Protein AF-A0A356I8X3-F1 (afdb_monomer)

Sequence (61 aa):
QESRDLVVHNLTHYITPYNIFEGSYRLFQTVEYWPEGTTFVSVVDPGVGSKRKSVVALTNK

Radius of gyration: 13.22 Å; Cα contacts (8 Å, |Δi|>4): 18; chains: 1; bounding box: 32×28×28 Å

Secondary structure (DSSP, 8-state):
---TT-------S-PPTT-HHHHHHHHHHHHTTSPTTPPP-----TTTTSSPPP---PPP-

pLDDT: mean 95.39, std 4.76, range [69.38, 98.44]

Structure (mmCIF, N/CA/C/O backbone):
data_AF-A0A356I8X3-F1
#
_entry.id   AF-A0A356I8X3-F1
#
loop_
_atom_site.group_PDB
_atom_site.id
_atom_site.type_symbol
_atom_site.label_atom_id
_atom_site.label_alt_id
_atom_site.label_comp_id
_atom_site.label_asym_id
_atom_site.label_entity_id
_atom_site.label_seq_id
_atom_site.pdbx_PDB_ins_code
_atom_site.Cartn_x
_atom_site.Cartn_y
_atom_site.Cartn_z
_atom_site.occupancy
_atom_site.B_iso_or_equiv
_atom_site.auth_seq_id
_atom_site.auth_comp_id
_atom_site.auth_asym_id
_atom_site.auth_atom_id
_atom_site.pdbx_PDB_model_num
ATOM 1 N N . GLN A 1 1 ? 3.125 -18.725 9.847 1.00 76.38 1 GLN A N 1
ATOM 2 C CA . GLN A 1 1 ? 1.709 -18.876 9.481 1.00 76.38 1 GLN A CA 1
ATOM 3 C C . GLN A 1 1 ? 0.935 -17.849 10.278 1.00 76.38 1 GLN A C 1
ATOM 5 O O . GLN A 1 1 ? 1.078 -17.809 11.495 1.00 76.38 1 GLN A O 1
ATOM 10 N N . GLU A 1 2 ? 0.207 -16.995 9.585 1.00 85.69 2 GLU A N 1
ATOM 11 C CA . GLU A 1 2 ? -0.794 -16.082 10.131 1.00 85.69 2 GLU A CA 1
ATOM 12 C C . GLU A 1 2 ? -1.912 -16.816 10.890 1.00 85.69 2 GLU A C 1
ATOM 14 O O . GLU A 1 2 ? -2.1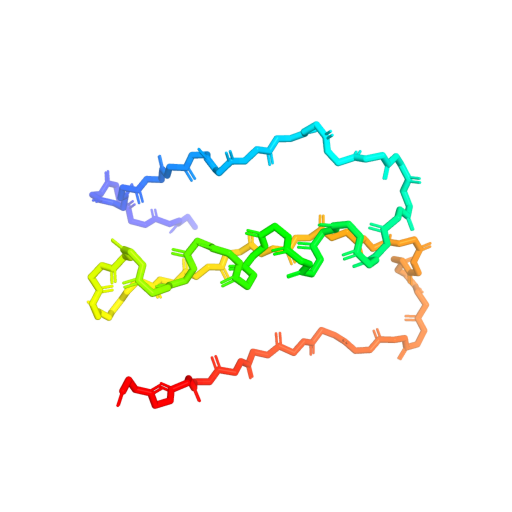07 -18.028 10.748 1.00 85.69 2 GLU A O 1
ATOM 19 N N . SER A 1 3 ? -2.615 -16.068 11.742 1.00 93.12 3 SER A N 1
ATOM 20 C CA . SER A 1 3 ? -3.710 -16.602 12.549 1.00 93.12 3 SER A CA 1
ATOM 21 C C . SER A 1 3 ? -4.901 -17.006 11.677 1.00 93.12 3 SER A C 1
ATOM 23 O O . SER A 1 3 ? -5.208 -16.346 10.687 1.00 93.12 3 SER A O 1
ATOM 25 N N . ARG A 1 4 ? -5.592 -18.092 12.043 1.00 92.38 4 ARG A N 1
ATOM 26 C CA . ARG A 1 4 ? -6.703 -18.656 11.247 1.00 92.38 4 ARG A CA 1
ATOM 27 C C . ARG A 1 4 ? -7.973 -17.805 11.264 1.00 92.38 4 ARG A C 1
ATOM 29 O O . ARG A 1 4 ? -8.834 -17.994 10.414 1.00 92.38 4 ARG A O 1
ATOM 36 N N . ASP A 1 5 ? -8.095 -16.917 12.238 1.00 95.06 5 ASP A N 1
ATOM 37 C CA . ASP A 1 5 ? -9.188 -15.960 12.399 1.00 95.06 5 ASP A CA 1
ATOM 38 C C . ASP A 1 5 ? -8.896 -14.604 11.735 1.00 95.06 5 ASP A C 1
ATOM 40 O O . ASP A 1 5 ? -9.740 -13.710 11.778 1.00 95.06 5 ASP A O 1
ATOM 44 N N . LEU A 1 6 ? -7.727 -14.440 11.099 1.00 94.50 6 LEU A N 1
ATOM 45 C CA . LEU A 1 6 ? -7.384 -13.208 10.402 1.00 94.50 6 LEU A CA 1
ATOM 46 C C . LEU A 1 6 ? -8.286 -13.023 9.178 1.00 94.50 6 LEU A C 1
ATOM 48 O O . LEU A 1 6 ? -8.225 -13.785 8.212 1.00 94.50 6 LEU A O 1
ATOM 52 N N . VAL A 1 7 ? -9.090 -11.964 9.200 1.00 94.44 7 VAL A N 1
ATOM 53 C CA . VAL A 1 7 ? -9.939 -11.597 8.067 1.00 94.44 7 VAL A CA 1
ATOM 54 C C . VAL A 1 7 ? -9.124 -10.781 7.065 1.00 94.44 7 VAL A C 1
ATOM 56 O O . VAL A 1 7 ? -8.554 -9.746 7.408 1.00 94.44 7 VAL A O 1
ATOM 59 N N . VAL A 1 8 ? -9.079 -11.242 5.814 1.00 95.31 8 VAL A N 1
ATOM 60 C CA . VAL A 1 8 ? -8.363 -10.574 4.720 1.00 95.31 8 VAL A CA 1
ATOM 61 C C . VAL A 1 8 ? -9.362 -10.103 3.673 1.00 95.31 8 VAL A C 1
ATOM 63 O O . VAL A 1 8 ? -10.139 -10.891 3.134 1.00 95.31 8 VAL A O 1
ATOM 66 N N . HIS A 1 9 ? -9.311 -8.812 3.357 1.00 95.94 9 HIS A N 1
ATOM 67 C CA . HIS A 1 9 ? -10.143 -8.192 2.334 1.00 95.94 9 HIS A CA 1
ATOM 68 C C . HIS A 1 9 ? -9.278 -7.612 1.218 1.00 95.94 9 HIS A C 1
ATOM 70 O O . HIS A 1 9 ? -8.231 -7.018 1.467 1.00 95.94 9 HIS A O 1
ATOM 76 N N . ASN A 1 10 ? -9.743 -7.747 -0.023 1.00 96.56 10 ASN A N 1
ATOM 77 C CA . ASN A 1 10 ? -9.097 -7.125 -1.171 1.00 96.56 10 ASN A CA 1
ATOM 78 C C . ASN A 1 10 ? -9.662 -5.722 -1.382 1.00 96.56 10 ASN A C 1
ATOM 80 O O . ASN A 1 10 ? -10.865 -5.575 -1.586 1.00 96.56 10 ASN A O 1
ATOM 84 N N . LEU A 1 11 ? -8.792 -4.711 -1.404 1.00 96.44 11 LEU A N 1
ATOM 85 C CA . LEU A 1 11 ? -9.173 -3.375 -1.860 1.00 96.44 11 LEU A CA 1
ATOM 86 C C . LEU A 1 11 ? -9.253 -3.337 -3.392 1.00 96.44 11 LEU A C 1
ATOM 88 O O . LEU A 1 11 ? -10.295 -3.041 -3.965 1.00 96.44 11 LEU A O 1
ATOM 92 N N . THR A 1 12 ? -8.143 -3.646 -4.063 1.00 97.06 12 THR A N 1
ATOM 93 C CA . THR A 1 12 ? -8.065 -3.833 -5.515 1.00 97.06 12 THR A CA 1
ATOM 94 C C . THR A 1 12 ? -6.722 -4.461 -5.884 1.00 97.06 12 THR A C 1
ATOM 96 O O . THR A 1 12 ? -5.733 -4.254 -5.186 1.00 97.06 12 THR A O 1
ATOM 99 N N . HIS A 1 13 ? -6.691 -5.177 -7.008 1.00 97.19 13 HIS A N 1
ATOM 100 C CA . HIS A 1 13 ? -5.468 -5.667 -7.662 1.00 97.19 13 HIS A CA 1
ATOM 101 C C . HIS A 1 13 ? -5.269 -5.045 -9.054 1.00 97.19 13 HIS A C 1
ATOM 103 O O . HIS A 1 13 ? -4.403 -5.469 -9.809 1.00 97.19 13 HIS A O 1
ATOM 109 N N . TYR A 1 14 ? -6.078 -4.039 -9.404 1.00 97.25 14 TYR A N 1
ATOM 110 C CA . TYR A 1 14 ? -6.159 -3.453 -10.748 1.00 97.25 14 TYR A CA 1
ATOM 111 C C . TYR A 1 14 ? -5.499 -2.072 -10.854 1.00 97.25 14 TYR A C 1
ATOM 113 O O . TYR A 1 14 ? -5.940 -1.239 -11.639 1.00 97.25 14 TYR A O 1
ATOM 121 N N . ILE A 1 15 ? -4.470 -1.805 -10.048 1.00 98.25 15 ILE A N 1
ATOM 122 C CA . ILE A 1 15 ? -3.656 -0.595 -10.217 1.00 98.25 15 ILE A CA 1
ATOM 123 C C . ILE A 1 15 ? -2.846 -0.730 -11.509 1.00 98.25 15 ILE A C 1
ATOM 125 O O . ILE A 1 15 ? -2.310 -1.808 -11.785 1.00 98.25 15 ILE A O 1
ATOM 129 N N . THR A 1 16 ? -2.728 0.351 -12.289 1.00 98.44 16 THR A N 1
ATOM 130 C CA . THR A 1 16 ? -1.866 0.360 -13.480 1.00 98.44 16 THR A CA 1
ATOM 131 C C . THR A 1 16 ? -0.458 -0.109 -13.097 1.00 98.44 16 THR A C 1
ATOM 133 O O . THR A 1 16 ? 0.097 0.400 -12.114 1.00 98.44 16 THR A O 1
ATOM 136 N N . PRO A 1 17 ? 0.155 -1.052 -13.842 1.00 98.19 17 PRO A N 1
ATOM 137 C CA . PRO A 1 17 ? 1.467 -1.581 -13.497 1.00 98.19 17 PRO A CA 1
ATOM 138 C C . PRO A 1 17 ? 2.481 -0.473 -13.215 1.00 98.19 17 PRO A C 1
ATOM 140 O O . PRO A 1 17 ? 2.645 0.461 -13.999 1.00 98.19 17 PRO A O 1
ATOM 143 N N . TYR A 1 18 ? 3.155 -0.594 -12.072 1.00 97.81 18 TYR A N 1
ATOM 144 C CA . TYR A 1 18 ? 4.208 0.311 -11.605 1.00 97.81 18 TYR A CA 1
ATOM 145 C C . TYR A 1 18 ? 3.769 1.740 -11.228 1.00 97.81 18 TYR A C 1
ATOM 147 O O . TYR 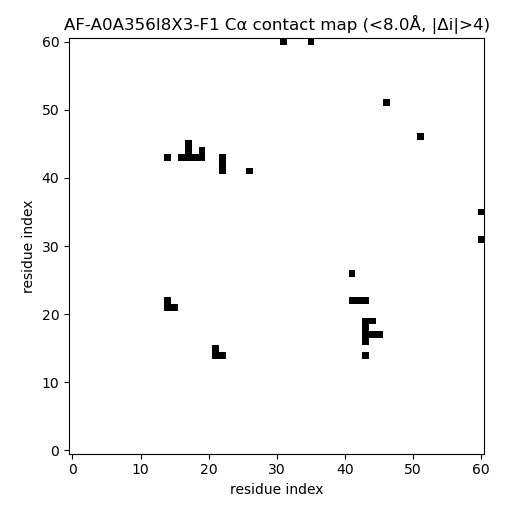A 1 18 ? 4.611 2.547 -10.825 1.00 97.81 18 TYR A O 1
ATOM 155 N N . ASN A 1 19 ? 2.475 2.067 -11.295 1.00 98.44 19 ASN A N 1
ATOM 156 C CA . ASN A 1 19 ? 1.974 3.406 -10.994 1.00 98.44 19 ASN A CA 1
ATOM 157 C C . ASN A 1 19 ? 1.792 3.632 -9.482 1.00 98.44 19 ASN A C 1
ATOM 159 O O . ASN A 1 19 ? 0.717 3.428 -8.913 1.00 98.44 19 ASN A O 1
ATOM 163 N N . ILE A 1 20 ? 2.859 4.091 -8.827 1.00 98.06 20 ILE A N 1
ATOM 164 C CA . ILE A 1 20 ? 2.873 4.351 -7.378 1.00 98.06 20 ILE A CA 1
ATOM 165 C C . ILE A 1 20 ? 1.880 5.440 -6.942 1.00 98.06 20 ILE A C 1
ATOM 167 O O . ILE A 1 20 ? 1.382 5.387 -5.820 1.00 98.06 20 ILE A O 1
ATOM 171 N N . PHE A 1 21 ? 1.575 6.409 -7.812 1.00 98.31 21 PHE A N 1
ATOM 172 C CA . PHE A 1 21 ? 0.646 7.496 -7.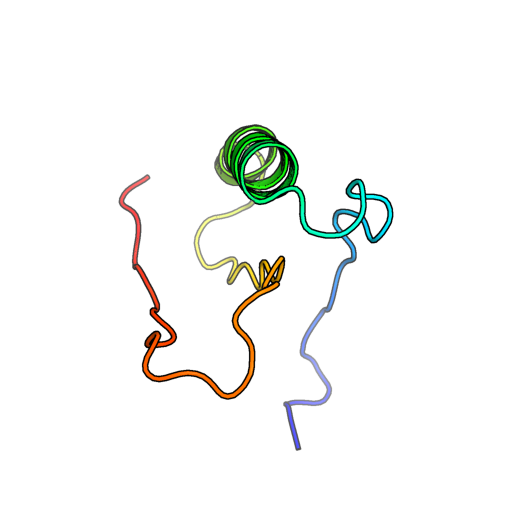499 1.00 98.31 21 PHE A CA 1
ATOM 173 C C . PHE A 1 21 ? -0.804 7.010 -7.495 1.00 98.31 21 PHE A C 1
ATOM 175 O O . PHE A 1 21 ? -1.570 7.328 -6.592 1.00 98.31 21 PHE A O 1
ATOM 182 N N . GLU A 1 22 ? -1.184 6.191 -8.475 1.00 98.31 22 GLU A N 1
ATOM 183 C CA . GLU A 1 22 ? -2.516 5.588 -8.495 1.00 98.31 22 GLU A CA 1
ATOM 184 C C . GLU A 1 22 ? -2.734 4.677 -7.277 1.00 98.31 22 GLU A C 1
ATOM 186 O O . GLU A 1 22 ? -3.779 4.750 -6.626 1.00 98.31 22 GLU A O 1
ATOM 191 N N . GLY A 1 23 ?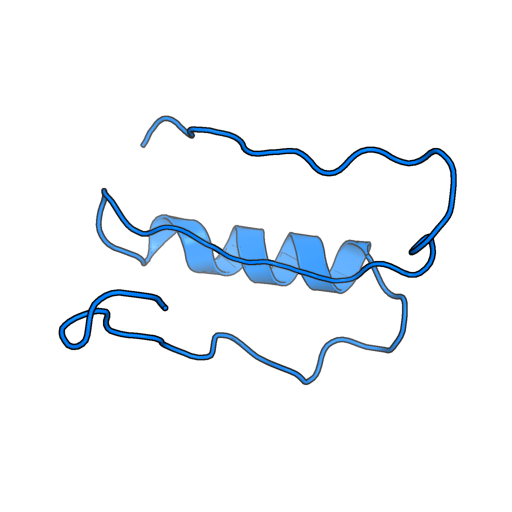 -1.725 3.874 -6.919 1.00 98.06 23 GLY A N 1
ATOM 192 C CA . GLY A 1 23 ? -1.756 3.040 -5.717 1.00 98.06 23 GLY A CA 1
ATOM 193 C C . GLY A 1 23 ? -1.902 3.850 -4.425 1.00 98.06 23 GLY A C 1
ATOM 194 O O . GLY A 1 23 ? -2.725 3.507 -3.573 1.00 98.06 23 GLY A O 1
ATOM 195 N N . SER A 1 24 ? -1.148 4.947 -4.282 1.00 97.25 24 SER A N 1
ATOM 196 C CA . SER A 1 24 ? -1.231 5.804 -3.093 1.00 97.25 24 SER A CA 1
ATOM 197 C C . SER A 1 24 ? -2.576 6.520 -2.998 1.00 97.25 24 SER A C 1
ATOM 199 O O . SER A 1 24 ? -3.178 6.546 -1.925 1.00 97.25 24 SER A O 1
ATOM 201 N N . TYR A 1 25 ? -3.091 7.033 -4.117 1.00 97.69 25 TYR A N 1
ATOM 202 C CA . TYR A 1 25 ? -4.378 7.715 -4.148 1.00 97.69 25 TYR A CA 1
ATOM 203 C C . TYR A 1 25 ? -5.530 6.760 -3.823 1.00 97.69 25 TYR A C 1
ATOM 205 O O . TYR A 1 25 ? -6.429 7.120 -3.065 1.00 97.69 25 TYR A O 1
ATOM 213 N N . ARG A 1 26 ? -5.476 5.508 -4.301 1.00 97.62 26 ARG A N 1
ATOM 214 C CA . ARG A 1 26 ? -6.482 4.493 -3.962 1.00 97.62 26 ARG A CA 1
ATOM 215 C C . ARG A 1 26 ? -6.490 4.150 -2.471 1.00 97.62 26 ARG A C 1
ATOM 217 O O . ARG A 1 26 ? -7.567 4.011 -1.898 1.00 97.62 26 ARG A O 1
ATOM 224 N N . LEU A 1 27 ? -5.314 4.037 -1.847 1.00 96.38 27 LEU A N 1
ATOM 225 C CA . LEU A 1 27 ? -5.202 3.829 -0.399 1.00 96.38 27 LEU A CA 1
ATOM 226 C C . LEU A 1 27 ? -5.7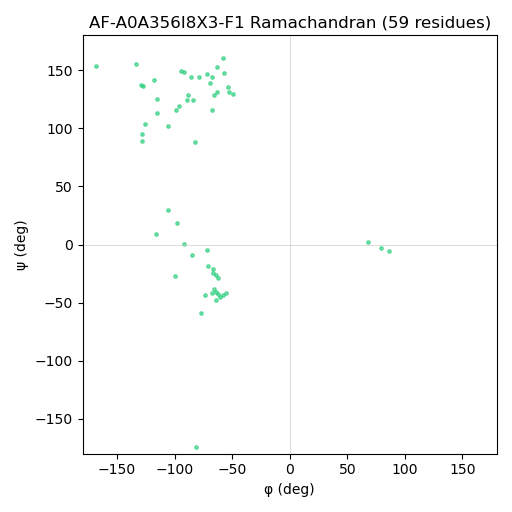58 5.033 0.377 1.00 96.38 27 LEU A C 1
ATOM 228 O O . LEU A 1 27 ? -6.568 4.858 1.285 1.00 96.38 27 LEU A O 1
ATOM 232 N N . PHE A 1 28 ? -5.366 6.247 -0.016 1.00 95.62 28 PHE A N 1
ATOM 233 C CA . PHE A 1 28 ? -5.827 7.489 0.604 1.00 95.62 28 PHE A CA 1
ATOM 234 C C . PHE A 1 28 ? -7.355 7.625 0.560 1.00 95.62 28 PHE A C 1
ATOM 236 O O . PHE A 1 28 ? -7.974 7.955 1.564 1.00 95.62 28 PHE A O 1
ATOM 243 N N . GLN A 1 29 ? -7.976 7.295 -0.575 1.00 95.75 29 GLN A N 1
ATOM 244 C CA . GLN A 1 29 ? -9.431 7.335 -0.726 1.00 95.75 29 GLN A CA 1
ATOM 245 C C . GLN A 1 29 ? -10.174 6.350 0.179 1.00 95.75 29 GLN A C 1
ATOM 247 O O . GLN A 1 29 ? -11.342 6.585 0.460 1.00 95.75 29 GLN A O 1
ATOM 252 N N . THR A 1 30 ? -9.556 5.240 0.593 1.00 95.12 30 THR A N 1
ATOM 253 C CA . THR A 1 30 ? -10.261 4.205 1.361 1.00 95.12 30 THR A CA 1
ATOM 254 C C . THR A 1 30 ? -10.010 4.270 2.861 1.00 95.12 30 THR A C 1
ATOM 256 O O . THR A 1 30 ? -10.866 3.787 3.596 1.00 95.12 30 THR A O 1
ATOM 259 N N . VAL A 1 31 ? -8.867 4.797 3.318 1.00 94.94 31 VAL A N 1
ATOM 260 C CA . VAL A 1 31 ? -8.391 4.638 4.708 1.00 94.94 31 VAL A CA 1
ATOM 261 C C . VAL A 1 31 ? -9.423 5.103 5.740 1.00 94.94 31 VAL A C 1
ATOM 263 O O . VAL A 1 31 ? -9.678 4.392 6.708 1.00 94.94 31 VAL A O 1
ATOM 266 N N . GLU A 1 32 ? -10.090 6.226 5.474 1.00 93.75 32 GLU A N 1
ATOM 267 C CA . GLU A 1 32 ? -11.079 6.835 6.376 1.00 93.75 32 GLU A CA 1
ATOM 268 C C . GLU A 1 32 ? -12.353 5.997 6.560 1.00 93.75 32 GLU A C 1
ATOM 270 O O . GLU A 1 32 ? -13.032 6.092 7.581 1.00 93.75 32 GLU A O 1
ATOM 275 N N . TYR A 1 33 ? -12.681 5.141 5.589 1.00 95.62 33 TYR A N 1
ATOM 276 C CA . TYR A 1 33 ? -13.896 4.323 5.621 1.00 95.62 33 TYR A CA 1
ATOM 277 C C . TYR A 1 33 ? -13.727 3.017 6.404 1.00 95.62 33 TYR A C 1
ATOM 279 O O . TYR A 1 33 ? -14.710 2.313 6.635 1.00 95.62 33 TYR A O 1
ATOM 287 N N . TRP A 1 34 ? -12.501 2.672 6.806 1.00 95.88 34 TRP A N 1
ATOM 288 C CA . TRP A 1 34 ? -12.227 1.455 7.563 1.00 95.88 34 TRP A CA 1
ATOM 289 C C . TRP A 1 34 ? -12.216 1.715 9.077 1.00 95.88 34 TRP A C 1
ATOM 291 O O . TRP A 1 34 ? -11.886 2.817 9.540 1.00 95.88 34 TRP A O 1
ATOM 301 N N . PRO A 1 35 ? -12.595 0.712 9.890 1.00 95.06 35 PRO A N 1
ATOM 302 C CA . PRO A 1 35 ? -12.545 0.830 11.339 1.00 95.06 35 PRO A CA 1
ATOM 303 C C . PRO A 1 35 ? -11.105 1.027 11.826 1.00 95.06 35 PRO A C 1
ATOM 305 O O . PRO A 1 35 ? -10.139 0.590 11.194 1.00 95.06 35 PRO A O 1
ATOM 308 N N . GLU A 1 36 ? -10.968 1.693 12.973 1.00 95.44 36 GLU A N 1
ATOM 309 C CA . GLU A 1 36 ? -9.683 1.770 13.673 1.00 95.44 36 GLU A CA 1
ATOM 310 C C . GLU A 1 36 ? -9.160 0.358 13.996 1.00 95.44 36 GLU A C 1
ATOM 312 O O . GLU A 1 36 ? -9.941 -0.571 14.196 1.00 95.44 36 GLU A O 1
ATOM 317 N N . GLY A 1 37 ? -7.836 0.181 13.990 1.00 94.06 37 GLY A N 1
ATOM 318 C CA . GLY A 1 37 ? -7.190 -1.129 14.135 1.00 94.06 37 GLY A CA 1
ATOM 319 C C . GLY A 1 37 ? -7.027 -1.907 12.823 1.00 94.06 37 GLY A C 1
ATOM 320 O O . GLY A 1 37 ? -6.359 -2.941 12.806 1.00 94.06 37 GLY A O 1
ATOM 321 N N . THR A 1 38 ? -7.566 -1.407 11.704 1.00 96.06 38 THR A N 1
ATOM 322 C CA . THR A 1 38 ? -7.320 -1.992 10.377 1.00 96.06 38 THR A CA 1
ATOM 323 C C . THR A 1 38 ? -5.854 -1.828 9.977 1.00 96.06 38 THR A C 1
ATOM 325 O O . THR A 1 38 ? -5.317 -0.722 9.976 1.00 96.06 38 THR A O 1
ATOM 328 N N . THR A 1 39 ? -5.213 -2.925 9.569 1.00 96.38 39 THR A N 1
ATOM 329 C CA . THR A 1 39 ? -3.870 -2.897 8.974 1.00 96.38 39 THR A CA 1
ATOM 330 C C . THR A 1 39 ? -3.976 -2.972 7.457 1.00 96.38 39 THR A C 1
ATOM 332 O O . THR A 1 39 ? -4.416 -3.982 6.910 1.00 96.38 39 THR A O 1
ATOM 335 N N . PHE A 1 40 ? -3.542 -1.920 6.765 1.00 97.19 40 PHE A N 1
ATOM 336 C CA . PHE A 1 40 ? -3.481 -1.909 5.306 1.00 97.19 40 PHE A CA 1
ATOM 337 C C . PHE A 1 40 ? -2.147 -2.458 4.805 1.00 97.19 40 PHE A C 1
ATOM 339 O O . PHE A 1 40 ? -1.079 -1.967 5.170 1.00 97.19 40 PHE A O 1
ATOM 346 N N . VAL A 1 41 ? -2.217 -3.425 3.892 1.00 97.12 41 VAL A N 1
ATOM 347 C CA . VAL A 1 41 ? -1.071 -3.884 3.101 1.00 97.12 41 VAL A CA 1
ATOM 348 C C . VAL A 1 41 ? -1.240 -3.338 1.686 1.00 97.12 41 VAL A C 1
ATOM 350 O O . VAL A 1 41 ? -2.044 -3.846 0.912 1.00 97.12 41 VAL A O 1
ATOM 353 N N . SER A 1 42 ? -0.508 -2.271 1.358 1.00 96.81 42 SER A N 1
ATOM 354 C CA . SER A 1 42 ? -0.547 -1.629 0.038 1.00 96.81 42 SER A CA 1
ATOM 355 C C . SER A 1 42 ? 0.803 -1.769 -0.654 1.00 96.81 42 SER A C 1
ATOM 357 O O . SER A 1 42 ? 1.808 -1.229 -0.188 1.00 96.81 42 SER A O 1
ATOM 359 N N . VAL A 1 43 ? 0.835 -2.529 -1.751 1.00 97.62 43 VAL A N 1
ATOM 360 C CA . VAL A 1 43 ? 2.069 -2.875 -2.464 1.00 97.62 43 VAL A CA 1
ATOM 361 C C . VAL A 1 43 ? 1.939 -2.491 -3.933 1.00 97.62 43 VAL A C 1
ATOM 363 O O . VAL A 1 43 ? 1.316 -3.192 -4.723 1.00 97.62 43 VAL A O 1
ATOM 366 N N . VAL A 1 44 ? 2.585 -1.388 -4.303 1.00 98.12 44 VAL A N 1
ATOM 367 C CA . VAL A 1 44 ? 2.917 -1.047 -5.691 1.00 98.12 44 VAL A CA 1
ATOM 368 C C . VAL A 1 44 ? 4.403 -0.728 -5.700 1.00 98.12 44 VAL A C 1
ATOM 370 O O . VAL A 1 44 ? 4.808 0.374 -5.339 1.00 98.12 44 VAL A O 1
ATOM 373 N N . ASP A 1 45 ? 5.228 -1.724 -6.021 1.00 97.75 45 ASP A N 1
ATOM 374 C CA . ASP A 1 45 ? 6.679 -1.624 -5.847 1.00 97.75 45 ASP A CA 1
ATOM 375 C C . ASP A 1 45 ? 7.459 -1.980 -7.119 1.00 97.75 45 ASP A C 1
ATOM 377 O O . ASP A 1 45 ? 7.876 -3.124 -7.299 1.00 97.75 45 ASP A O 1
ATOM 381 N N . PRO A 1 46 ? 7.719 -0.995 -7.994 1.00 97.88 46 PRO A N 1
ATOM 382 C CA . PRO A 1 46 ? 8.616 -1.177 -9.134 1.00 97.88 46 PRO A CA 1
ATOM 383 C C . PRO A 1 46 ? 10.076 -1.408 -8.716 1.00 97.88 46 PRO A C 1
ATOM 385 O O . PRO A 1 46 ? 10.871 -1.909 -9.504 1.00 97.88 46 PRO A O 1
ATOM 388 N N . GLY A 1 47 ? 10.449 -1.002 -7.497 1.00 97.31 47 GLY A N 1
ATOM 389 C CA . GLY A 1 47 ? 11.819 -1.020 -6.989 1.00 97.31 47 GLY A CA 1
ATOM 390 C C . GLY A 1 47 ? 12.141 -2.231 -6.116 1.00 97.31 47 GLY A C 1
ATOM 391 O O . GLY A 1 47 ? 13.100 -2.167 -5.341 1.00 97.31 47 GLY A O 1
ATOM 392 N N . VAL A 1 48 ? 11.346 -3.300 -6.195 1.00 97.81 48 VAL A N 1
ATOM 393 C CA . VAL A 1 48 ? 11.549 -4.524 -5.413 1.00 97.81 48 VAL A CA 1
ATOM 394 C C . VAL 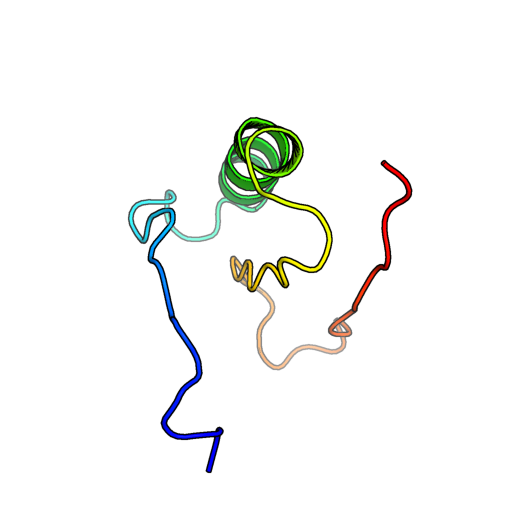A 1 48 ? 12.972 -5.068 -5.604 1.00 97.81 48 VAL A C 1
ATOM 396 O O . VAL A 1 48 ? 13.511 -5.084 -6.709 1.00 97.81 48 VAL A O 1
ATOM 399 N N . GLY A 1 49 ? 13.620 -5.463 -4.505 1.00 97.00 49 GLY A N 1
ATOM 400 C CA . GLY A 1 49 ? 15.010 -5.945 -4.504 1.00 97.00 49 GLY A CA 1
ATOM 401 C C . GLY A 1 49 ? 16.090 -4.852 -4.553 1.00 97.00 49 GLY A C 1
ATOM 402 O O . GLY A 1 49 ? 17.276 -5.169 -4.484 1.00 97.00 49 GLY A O 1
ATOM 403 N N . SER A 1 50 ? 15.717 -3.572 -4.646 1.00 97.94 50 SER A N 1
ATOM 404 C CA . SER A 1 50 ? 16.663 -2.450 -4.555 1.00 97.94 50 SER A CA 1
ATOM 405 C C . SER A 1 50 ? 17.014 -2.087 -3.100 1.00 97.94 50 SER A C 1
ATOM 407 O O . SER A 1 50 ? 16.578 -2.723 -2.145 1.00 97.94 50 SER A O 1
ATOM 409 N N . LYS A 1 51 ? 17.780 -1.001 -2.909 1.00 98.06 51 LYS A N 1
ATOM 410 C CA . LYS A 1 51 ? 18.085 -0.436 -1.578 1.00 98.06 51 LYS A CA 1
ATOM 411 C C . LYS A 1 51 ? 16.885 0.266 -0.914 1.00 98.06 51 LYS A C 1
ATOM 413 O O . LYS A 1 51 ? 17.021 0.744 0.215 1.00 98.06 51 LYS A O 1
ATOM 418 N N . ARG A 1 52 ? 15.740 0.392 -1.602 1.00 96.88 52 ARG A N 1
ATOM 419 C CA . ARG A 1 52 ? 14.526 1.020 -1.060 1.00 96.88 52 ARG A CA 1
ATOM 420 C C . ARG A 1 52 ? 14.020 0.214 0.140 1.00 96.88 52 ARG A C 1
ATOM 422 O O . ARG A 1 52 ? 13.894 -1.002 0.065 1.00 96.88 52 ARG A O 1
ATOM 429 N N . LYS A 1 53 ? 13.724 0.894 1.249 1.00 96.50 53 LYS A N 1
ATOM 430 C CA . LYS A 1 53 ? 13.223 0.252 2.472 1.00 96.50 53 LYS A CA 1
ATOM 431 C C . LYS A 1 53 ? 11.704 0.081 2.428 1.00 96.50 53 LYS A C 1
ATOM 433 O O . LYS A 1 53 ? 10.993 0.978 1.973 1.00 96.50 53 LYS A O 1
ATOM 438 N N . SER A 1 54 ? 11.221 -1.027 2.981 1.00 95.69 54 SER A N 1
ATOM 439 C CA . SER A 1 54 ? 9.828 -1.155 3.416 1.00 95.69 54 SER A CA 1
ATOM 440 C C . SER A 1 54 ? 9.603 -0.323 4.676 1.00 95.69 54 SER A C 1
ATOM 442 O O . SER A 1 54 ? 10.507 -0.179 5.501 1.00 95.69 54 SER A O 1
ATOM 444 N N . VAL A 1 55 ? 8.400 0.226 4.822 1.00 96.25 55 VAL A N 1
ATOM 445 C CA . VAL A 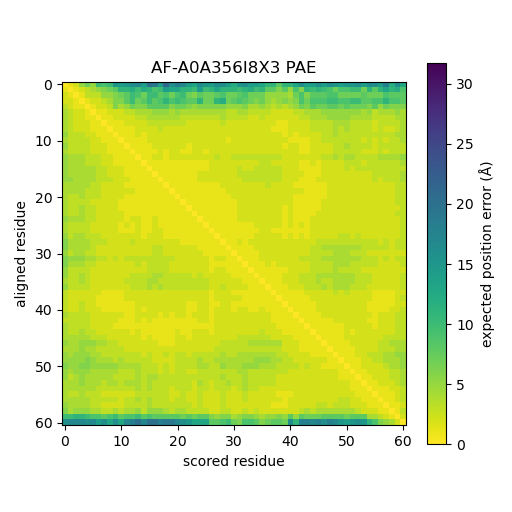1 55 ? 8.012 1.044 5.975 1.00 96.25 55 VAL A CA 1
ATOM 446 C C . VAL A 1 55 ? 6.644 0.612 6.484 1.00 96.25 55 VAL A C 1
ATOM 448 O O . VAL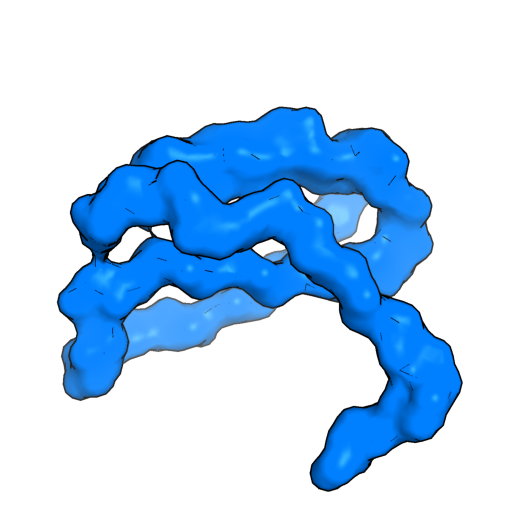 A 1 55 ? 5.842 0.063 5.731 1.00 96.25 55 VAL A O 1
ATOM 451 N N . VAL A 1 56 ? 6.392 0.886 7.759 1.00 97.56 56 VAL A N 1
ATOM 452 C CA . VAL A 1 56 ? 5.085 0.761 8.406 1.00 97.56 56 VAL A CA 1
ATOM 453 C C . VAL A 1 56 ? 4.821 2.085 9.113 1.00 97.56 56 VAL A C 1
ATOM 455 O O . VAL A 1 56 ? 5.737 2.648 9.713 1.00 97.56 56 VAL A O 1
ATOM 458 N N . ALA A 1 57 ? 3.595 2.592 9.017 1.00 95.69 57 ALA A N 1
ATOM 459 C CA . ALA A 1 57 ? 3.176 3.830 9.660 1.00 95.69 57 ALA A CA 1
ATOM 460 C C . ALA A 1 57 ? 1.914 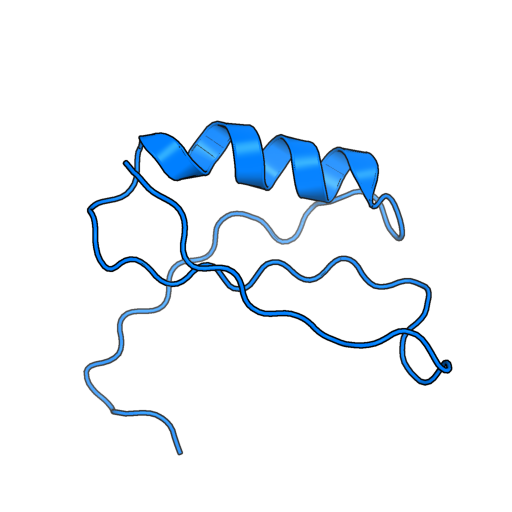3.578 10.486 1.00 95.69 57 ALA A C 1
ATOM 462 O O . ALA A 1 57 ? 0.996 2.906 10.021 1.00 95.69 57 ALA A O 1
ATOM 463 N N . LEU A 1 58 ? 1.883 4.135 11.696 1.00 96.06 58 LEU A N 1
ATOM 464 C CA . LEU A 1 58 ? 0.673 4.251 12.499 1.00 96.06 58 LEU A CA 1
ATOM 465 C C . LEU A 1 58 ? 0.103 5.650 12.264 1.00 96.06 58 LEU A C 1
ATOM 467 O O . LEU A 1 58 ? 0.793 6.642 12.500 1.00 96.06 58 LEU A O 1
ATOM 471 N N . THR A 1 59 ? -1.118 5.725 11.747 1.00 92.50 59 THR A N 1
ATOM 472 C CA . THR A 1 59 ? -1.815 6.989 11.502 1.00 92.50 59 THR A CA 1
ATOM 473 C C . THR A 1 59 ? -2.663 7.367 12.706 1.00 92.50 59 THR A C 1
ATOM 475 O O . THR A 1 59 ? -3.209 6.497 13.381 1.00 92.50 59 THR A O 1
ATOM 478 N N . ASN A 1 60 ? -2.812 8.669 12.938 1.00 88.00 60 ASN A N 1
ATOM 479 C CA . ASN A 1 60 ? -3.863 9.173 13.815 1.00 88.00 60 ASN A CA 1
ATOM 480 C C . ASN A 1 60 ? -5.176 9.177 13.028 1.00 88.00 60 ASN A C 1
ATOM 482 O O . ASN A 1 60 ? -5.149 9.435 11.822 1.00 88.00 60 ASN A O 1
ATOM 486 N N . LYS A 1 61 ? -6.283 8.887 13.705 1.00 69.38 61 LYS A N 1
ATOM 487 C CA . LYS A 1 61 ? -7.625 9.099 13.164 1.00 69.38 61 LYS A CA 1
ATOM 488 C C . LYS A 1 61 ? -8.140 10.476 13.568 1.00 69.38 61 LYS A C 1
ATOM 490 O O . LYS A 1 61 ? -7.708 10.959 14.641 1.00 69.38 61 LYS A O 1
#

Mean predicted aligned error: 3.01 Å

Solvent-accessible surface area (backbone atoms only — not comparable to full-atom values): 4582 Å² total; per-residue (Å²): 133,82,66,92,83,66,84,84,81,84,90,77,90,80,62,63,88,69,42,49,65,61,45,48,52,55,50,64,74,45,57,83,80,51,65,88,90,68,83,84,88,84,87,63,66,80,59,71,92,51,93,71,77,86,85,86,84,89,78,86,131

Foldseek 3Di:
DDDPPDDDDDLDPPDDQLPPPSQVVSCVVCVVVDDPPDDDDGDRPPPPPHPDDDDDDDDDD